Protein AF-A0AAW7YWT7-F1 (afdb_monomer_lite)

Secondary structure (DSSP, 8-state):
---HHHHHHHHHHHHHH-------SSSPPPEEEEEEEEE--S-TTS--S-EEEEEEEE--TTS-HHHHHHHHHT-

InterPro domains:
  IPR011650 Peptidase M20, dimerisation domain [PF07687] (1-74)
  IPR036264 Bacterial exopeptidase dimerisation domain [SSF55031] (2-75)

Sequence (75 aa):
ARNPIHDAAPALAELAAMHWDNGNQFFPPTSFQIANIHSGTGASNVIPGELDVQFNFRYSTELTDQDIVKRVHNI

Foldseek 3Di:
DDAQCVVCVVLVVCLQPDQDDCADPVDHGKHKAWPDKDFDDPDPPDRTPDIDTDMDIPHHPVDDPVRVVVVSVVD

Structure (mmCIF, N/CA/C/O backbone):
data_AF-A0AAW7YWT7-F1
#
_entry.id   AF-A0AAW7YWT7-F1
#
loop_
_atom_site.group_PDB
_atom_site.id
_atom_site.type_symbol
_atom_site.label_atom_id
_atom_site.label_alt_id
_atom_site.label_comp_id
_atom_site.label_asym_id
_atom_site.label_entity_id
_atom_site.label_seq_id
_atom_site.pdbx_PDB_ins_code
_atom_site.Cartn_x
_atom_site.Cartn_y
_atom_site.Cartn_z
_atom_site.occupancy
_atom_site.B_iso_or_equiv
_atom_site.auth_seq_id
_atom_site.auth_comp_id
_atom_site.auth_asym_id
_atom_site.auth_atom_id
_atom_site.pdbx_PDB_model_num
ATOM 1 N N . ALA A 1 1 ? 1.919 0.558 -24.810 1.00 79.75 1 ALA A N 1
ATOM 2 C CA . ALA A 1 1 ? 2.752 -0.068 -23.763 1.00 79.75 1 ALA A CA 1
ATOM 3 C C . ALA A 1 1 ? 2.072 0.153 -22.421 1.00 79.75 1 ALA A C 1
ATOM 5 O O . ALA A 1 1 ? 1.444 1.194 -22.267 1.00 79.75 1 ALA A O 1
ATOM 6 N N . ARG A 1 2 ? 2.147 -0.806 -21.495 1.00 92.38 2 ARG A N 1
ATOM 7 C CA . ARG A 1 2 ? 1.644 -0.632 -20.125 1.00 92.38 2 ARG A CA 1
ATOM 8 C C . ARG A 1 2 ? 2.794 -0.176 -19.241 1.00 92.38 2 ARG A C 1
ATOM 10 O O . ARG A 1 2 ? 3.856 -0.783 -19.309 1.00 92.38 2 ARG A O 1
ATOM 17 N N . ASN A 1 3 ? 2.595 0.898 -18.482 1.00 97.56 3 ASN A N 1
ATOM 18 C CA . ASN A 1 3 ? 3.586 1.384 -17.530 1.00 97.56 3 ASN A CA 1
ATOM 19 C C . ASN A 1 3 ? 3.081 1.060 -16.114 1.00 97.56 3 ASN A C 1
ATOM 21 O O . ASN A 1 3 ? 2.112 1.688 -15.685 1.00 97.56 3 ASN A O 1
ATOM 25 N N . PRO A 1 4 ? 3.716 0.125 -15.386 1.00 98.00 4 PRO A N 1
ATOM 26 C CA . PRO A 1 4 ? 3.256 -0.294 -14.064 1.00 98.00 4 PRO A CA 1
ATOM 27 C C . PRO A 1 4 ? 3.238 0.857 -13.050 1.00 98.00 4 PRO A C 1
ATOM 29 O O . PRO A 1 4 ? 2.402 0.855 -12.155 1.00 98.00 4 PRO A O 1
ATOM 32 N N . ILE A 1 5 ? 4.089 1.879 -13.220 1.00 98.25 5 ILE A N 1
ATOM 33 C CA . ILE A 1 5 ? 4.077 3.083 -12.376 1.00 98.25 5 ILE A CA 1
ATOM 34 C C . ILE A 1 5 ? 2.758 3.841 -12.545 1.00 98.25 5 ILE A C 1
ATOM 36 O O . ILE A 1 5 ? 2.153 4.256 -11.562 1.00 98.25 5 ILE A O 1
ATOM 40 N N . HIS A 1 6 ? 2.302 4.019 -13.787 1.00 98.31 6 HIS A N 1
ATOM 41 C CA . HIS A 1 6 ? 1.063 4.745 -14.069 1.00 98.31 6 HIS A CA 1
ATOM 42 C C . HIS A 1 6 ? -0.162 3.936 -13.641 1.00 98.31 6 HIS A C 1
ATOM 44 O O . HIS A 1 6 ? -1.087 4.505 -13.072 1.00 98.31 6 HIS A O 1
ATOM 50 N N . ASP A 1 7 ? -0.145 2.623 -13.888 1.00 97.94 7 ASP A N 1
ATOM 51 C CA . ASP A 1 7 ? -1.235 1.721 -13.512 1.00 97.94 7 ASP A CA 1
ATOM 52 C C . ASP A 1 7 ? -1.403 1.661 -11.976 1.00 97.94 7 ASP A C 1
ATOM 54 O O . ASP A 1 7 ? -2.529 1.645 -11.487 1.00 97.94 7 ASP A O 1
ATOM 58 N N . ALA A 1 8 ? -0.303 1.674 -11.206 1.00 98.06 8 ALA A N 1
ATOM 59 C CA . ALA A 1 8 ? -0.333 1.594 -9.741 1.00 98.06 8 ALA A CA 1
ATOM 60 C C . ALA A 1 8 ? -0.544 2.944 -9.029 1.00 98.06 8 ALA A C 1
ATOM 62 O O . ALA A 1 8 ? -0.966 2.964 -7.872 1.00 98.06 8 ALA A O 1
ATOM 63 N N . ALA A 1 9 ? -0.247 4.076 -9.680 1.00 98.38 9 ALA A N 1
ATOM 64 C CA . ALA A 1 9 ? -0.283 5.394 -9.041 1.00 98.38 9 ALA A CA 1
ATOM 65 C C . ALA A 1 9 ? -1.631 5.744 -8.369 1.00 98.38 9 ALA A C 1
ATOM 67 O O . ALA A 1 9 ? -1.589 6.236 -7.239 1.00 98.38 9 ALA A O 1
ATOM 68 N N . PRO A 1 10 ? -2.811 5.475 -8.973 1.00 98.31 10 PRO A N 1
ATOM 69 C CA . PRO A 1 10 ? -4.092 5.735 -8.315 1.00 98.31 10 PRO A CA 1
ATOM 70 C C . PRO A 1 10 ? -4.279 4.909 -7.037 1.00 98.31 10 PRO A C 1
ATOM 72 O O . PRO A 1 10 ? -4.648 5.464 -6.006 1.00 98.31 10 PRO A O 1
ATOM 75 N N . ALA A 1 11 ? -3.946 3.615 -7.077 1.00 98.12 11 ALA A N 1
ATOM 76 C CA . ALA A 1 11 ? -4.072 2.722 -5.927 1.00 98.12 11 ALA A CA 1
ATOM 77 C C . ALA A 1 11 ? -3.132 3.127 -4.779 1.00 98.12 11 ALA A C 1
ATOM 79 O O . ALA A 1 11 ? -3.532 3.159 -3.617 1.00 98.12 11 ALA A O 1
ATOM 80 N N . LEU A 1 12 ? -1.886 3.503 -5.094 1.00 98.31 12 LEU A N 1
ATOM 81 C CA . LEU A 1 12 ? -0.932 3.993 -4.092 1.00 98.31 12 LEU A CA 1
ATOM 82 C C .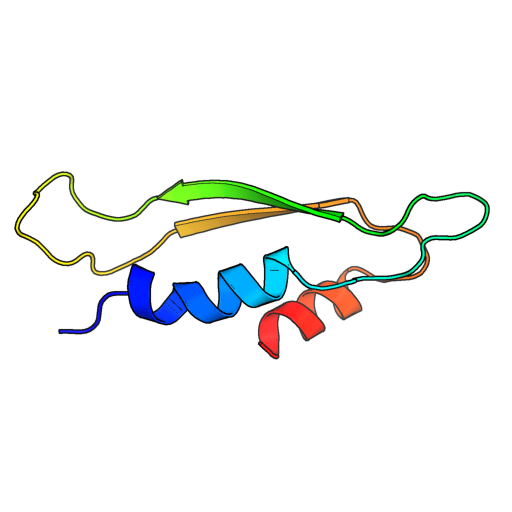 LEU A 1 12 ? -1.382 5.320 -3.467 1.00 98.31 12 LEU A C 1
ATOM 84 O O . LEU A 1 12 ? -1.203 5.517 -2.264 1.00 98.31 12 LEU A O 1
ATOM 88 N N . ALA A 1 13 ? -1.972 6.217 -4.261 1.00 98.31 13 ALA A N 1
ATOM 89 C CA . ALA A 1 13 ? -2.534 7.464 -3.755 1.00 98.31 13 ALA A CA 1
ATOM 90 C C . ALA A 1 13 ? -3.724 7.205 -2.819 1.00 98.31 13 ALA A C 1
ATOM 92 O O . ALA A 1 13 ? -3.807 7.820 -1.756 1.00 98.31 13 ALA A O 1
ATOM 93 N N . GLU A 1 14 ? -4.605 6.267 -3.176 1.00 98.31 14 GLU A N 1
ATOM 94 C CA . GLU A 1 14 ? -5.732 5.869 -2.334 1.00 98.31 14 GLU A CA 1
ATOM 95 C C . GLU A 1 14 ? -5.258 5.268 -1.005 1.00 98.31 14 GLU A C 1
ATOM 97 O O . GLU A 1 14 ? -5.675 5.734 0.054 1.00 98.31 14 GLU A O 1
ATOM 102 N N . LEU A 1 15 ? -4.319 4.315 -1.037 1.00 98.12 15 LEU A N 1
ATOM 103 C CA . LEU A 1 15 ? -3.724 3.719 0.166 1.00 98.12 15 LEU A CA 1
ATOM 104 C C . LEU A 1 15 ? -3.100 4.767 1.098 1.00 98.12 15 LEU A C 1
ATOM 106 O O . LEU A 1 15 ? -3.264 4.687 2.317 1.00 98.12 15 LEU A O 1
ATOM 110 N N . ALA A 1 16 ? -2.394 5.751 0.531 1.00 97.62 16 ALA A N 1
ATOM 111 C CA . ALA A 1 16 ? -1.736 6.814 1.286 1.00 97.62 16 ALA A CA 1
ATOM 112 C C . ALA A 1 16 ? -2.716 7.822 1.907 1.00 97.62 16 ALA A C 1
ATOM 114 O O . ALA A 1 16 ? -2.422 8.386 2.960 1.00 97.62 16 ALA A O 1
ATOM 115 N N . ALA A 1 17 ? -3.866 8.050 1.269 1.00 97.44 17 ALA A N 1
ATOM 116 C CA . ALA A 1 17 ? -4.904 8.954 1.761 1.00 97.44 17 ALA A CA 1
ATOM 117 C C . ALA A 1 17 ? -5.934 8.261 2.670 1.00 97.44 17 ALA A C 1
ATOM 119 O O . ALA A 1 17 ? -6.732 8.935 3.325 1.00 97.44 17 ALA A O 1
ATOM 120 N N . MET A 1 18 ? -5.949 6.928 2.698 1.00 97.25 18 MET A N 1
ATOM 121 C CA . MET A 1 18 ? -6.954 6.151 3.407 1.00 97.25 18 MET A CA 1
ATOM 122 C C . MET A 1 18 ? -6.866 6.346 4.923 1.00 97.25 18 MET A C 1
ATOM 124 O O . MET A 1 18 ? -5.819 6.161 5.545 1.00 97.25 18 MET A O 1
ATOM 128 N N . HIS A 1 19 ? -8.015 6.640 5.532 1.00 97.50 19 HIS A N 1
ATOM 129 C CA . HIS A 1 19 ? -8.196 6.539 6.976 1.00 97.50 19 HIS A CA 1
ATOM 130 C C . HIS A 1 19 ? -8.459 5.077 7.352 1.00 97.50 19 HIS A C 1
ATOM 132 O O . HIS A 1 19 ? -9.435 4.466 6.898 1.00 97.50 19 HIS A O 1
ATOM 138 N N . TRP A 1 20 ? -7.559 4.484 8.133 1.00 97.62 20 TRP A N 1
ATOM 139 C CA . TRP A 1 20 ? -7.591 3.047 8.412 1.00 97.62 20 TRP A CA 1
ATOM 140 C C . TRP A 1 20 ? -8.493 2.707 9.595 1.00 97.62 20 TRP A C 1
ATOM 142 O O . TRP A 1 20 ? -9.360 1.846 9.456 1.00 97.62 20 TRP A O 1
ATOM 152 N N . ASP A 1 21 ? -8.339 3.424 10.703 1.00 98.12 21 ASP A N 1
ATOM 153 C CA . ASP A 1 21 ? -9.193 3.386 11.889 1.00 98.12 21 ASP A CA 1
ATOM 154 C C . ASP A 1 21 ? -9.008 4.690 12.689 1.00 98.12 21 ASP A C 1
ATOM 156 O O . ASP A 1 21 ? -8.193 5.538 12.330 1.00 98.12 21 ASP A O 1
ATOM 160 N N . ASN A 1 22 ? -9.760 4.872 13.775 1.00 98.25 22 ASN A N 1
ATOM 161 C CA . ASN A 1 22 ? -9.614 6.039 14.656 1.00 98.25 22 ASN A CA 1
ATOM 162 C C . ASN A 1 22 ? -8.625 5.810 15.814 1.00 98.25 22 ASN A C 1
ATOM 164 O O . ASN A 1 22 ? -8.517 6.663 16.695 1.00 98.25 22 ASN A O 1
ATOM 168 N N . GLY A 1 23 ? -7.931 4.670 15.842 1.00 97.94 23 GLY A N 1
ATOM 169 C CA . GLY A 1 23 ? -7.261 4.173 17.037 1.00 97.94 23 GLY A CA 1
ATOM 170 C C . GLY A 1 23 ? -8.239 3.981 18.198 1.00 97.94 23 GLY A C 1
ATOM 171 O O . GLY A 1 23 ? -9.452 3.865 18.013 1.00 97.94 23 GLY A O 1
ATOM 172 N N . ASN A 1 24 ? -7.709 3.970 19.417 1.00 97.94 24 ASN A N 1
ATOM 173 C CA . ASN A 1 24 ? -8.498 3.892 20.642 1.00 97.94 24 ASN A CA 1
ATOM 174 C C . ASN A 1 24 ? -7.732 4.496 21.833 1.00 97.94 24 ASN A C 1
ATOM 176 O O . ASN A 1 24 ? -6.723 5.177 21.671 1.00 97.94 24 ASN A O 1
ATOM 180 N N . GLN A 1 25 ? -8.210 4.261 23.058 1.00 98.06 25 GLN A N 1
ATOM 181 C CA . GLN A 1 25 ? -7.592 4.801 24.277 1.00 98.06 25 GLN A CA 1
ATOM 182 C C . GLN A 1 25 ? -6.144 4.329 24.522 1.00 98.06 25 GLN A C 1
ATOM 184 O O . GLN A 1 25 ? -5.429 4.958 25.300 1.00 98.06 25 GLN A O 1
ATOM 189 N N . PHE A 1 26 ? -5.721 3.222 23.903 1.00 97.56 26 PHE A N 1
ATOM 190 C CA . PHE A 1 26 ? -4.406 2.610 24.111 1.00 97.56 26 PHE A CA 1
ATOM 191 C C . PHE A 1 26 ? -3.478 2.759 22.907 1.00 97.56 26 PHE A C 1
ATOM 193 O O . PHE A 1 26 ? -2.260 2.778 23.078 1.00 97.56 26 PHE A O 1
ATOM 200 N N . PHE A 1 27 ? -4.039 2.859 21.701 1.00 98.06 27 PHE A N 1
ATOM 201 C CA . PHE A 1 27 ? -3.279 2.896 20.459 1.00 98.06 27 PHE A CA 1
ATOM 202 C C . PHE A 1 27 ? -3.657 4.107 19.606 1.00 98.06 27 PHE A C 1
ATOM 204 O O . PHE A 1 27 ? -4.846 4.401 19.460 1.00 98.06 27 PHE A O 1
ATOM 211 N N . PRO A 1 28 ? -2.673 4.789 18.991 1.00 97.69 28 PRO A N 1
ATOM 212 C CA . PRO A 1 28 ? -2.971 5.777 17.963 1.00 97.69 28 PRO A CA 1
ATOM 213 C C . PRO A 1 28 ? -3.626 5.107 16.739 1.00 97.69 28 PRO A C 1
ATOM 215 O O . PRO A 1 28 ? -3.568 3.879 16.609 1.00 97.69 28 PRO A O 1
ATOM 218 N N . PRO A 1 29 ? -4.208 5.902 15.823 1.00 98.31 29 PRO A N 1
ATOM 219 C CA . PRO A 1 29 ? -4.721 5.397 14.557 1.00 98.31 29 PRO A CA 1
ATOM 220 C C . PRO A 1 29 ? -3.704 4.564 13.776 1.00 98.31 29 PRO A C 1
ATOM 222 O O . PRO A 1 29 ? -2.508 4.878 13.756 1.00 98.31 29 PRO A O 1
ATOM 225 N N . THR A 1 30 ? -4.192 3.535 13.084 1.00 98.56 30 THR A N 1
ATOM 226 C CA . THR A 1 30 ? -3.383 2.744 12.154 1.00 98.56 30 THR A CA 1
ATOM 227 C C . THR A 1 30 ? -2.776 3.636 11.076 1.00 98.56 30 THR A C 1
ATOM 229 O O . THR A 1 30 ? -3.458 4.453 10.458 1.00 98.56 30 THR A O 1
ATOM 232 N N . SER A 1 31 ? -1.482 3.444 10.818 1.00 97.44 31 SER A N 1
ATOM 233 C CA . SER A 1 31 ? -0.732 4.210 9.821 1.00 97.44 31 SER A CA 1
ATOM 234 C C . SER A 1 31 ? -0.145 3.306 8.741 1.00 97.44 31 SER A C 1
ATOM 236 O O . SER A 1 31 ? 0.448 2.267 9.037 1.00 97.44 31 SER A O 1
ATOM 238 N N . PHE A 1 32 ? -0.294 3.740 7.491 1.00 98.56 32 PHE A N 1
ATOM 239 C CA . PHE A 1 32 ? 0.322 3.155 6.302 1.00 98.56 32 PHE A CA 1
ATOM 240 C C . PHE A 1 32 ? 1.531 3.991 5.882 1.00 98.56 32 PHE A C 1
ATOM 242 O O . PHE A 1 32 ? 1.441 5.219 5.841 1.00 98.56 32 PHE A O 1
ATOM 249 N N . GLN A 1 33 ? 2.657 3.349 5.567 1.00 98.38 33 GLN A N 1
ATOM 250 C CA . GLN A 1 33 ? 3.873 4.020 5.101 1.00 98.38 33 GLN A CA 1
ATOM 251 C C . GLN A 1 33 ? 4.575 3.190 4.023 1.00 98.38 33 GLN A C 1
ATOM 253 O O . GLN A 1 33 ? 4.901 2.026 4.252 1.00 98.38 33 GLN A O 1
ATOM 258 N N . ILE A 1 34 ? 4.875 3.797 2.873 1.00 98.56 34 ILE A N 1
ATOM 259 C CA . ILE A 1 34 ? 5.746 3.192 1.856 1.00 98.56 34 ILE A CA 1
ATOM 260 C C . ILE A 1 34 ? 7.196 3.374 2.309 1.00 98.56 34 ILE A C 1
ATOM 262 O O . ILE A 1 34 ? 7.657 4.499 2.480 1.00 98.56 34 ILE A O 1
ATOM 266 N N . ALA A 1 35 ? 7.905 2.268 2.522 1.00 98.06 35 ALA A N 1
ATOM 267 C CA . ALA A 1 35 ? 9.299 2.274 2.955 1.00 98.06 35 ALA A CA 1
ATOM 268 C C . ALA A 1 35 ? 10.263 2.307 1.764 1.00 98.06 35 ALA A C 1
ATOM 270 O O . ALA A 1 35 ? 11.286 2.980 1.825 1.00 98.06 35 ALA A O 1
ATOM 271 N N . ASN A 1 36 ? 9.932 1.591 0.684 1.00 98.44 36 ASN A N 1
ATOM 272 C CA . ASN A 1 36 ? 10.748 1.512 -0.524 1.00 98.44 36 ASN A CA 1
ATOM 273 C C . ASN A 1 36 ? 9.865 1.410 -1.773 1.00 98.44 36 ASN A C 1
ATOM 275 O O . ASN A 1 36 ? 8.820 0.757 -1.748 1.00 98.44 36 ASN A O 1
ATOM 279 N N . ILE A 1 37 ? 10.313 2.012 -2.875 1.00 98.44 37 ILE A N 1
ATOM 280 C CA . ILE A 1 37 ? 9.658 1.929 -4.183 1.00 98.44 37 ILE A CA 1
ATOM 281 C C . ILE A 1 37 ? 10.715 1.922 -5.292 1.00 98.44 37 ILE A C 1
ATOM 283 O O . ILE A 1 37 ? 11.571 2.804 -5.337 1.00 98.44 37 ILE A O 1
ATOM 287 N N . HIS A 1 38 ? 10.673 0.921 -6.170 1.00 98.31 38 HIS A N 1
ATOM 288 C CA . HIS A 1 38 ? 11.668 0.728 -7.226 1.00 98.31 38 HIS A CA 1
ATOM 289 C C . HIS A 1 38 ? 11.011 0.310 -8.540 1.00 98.31 38 HIS A C 1
ATOM 291 O O . HIS A 1 38 ? 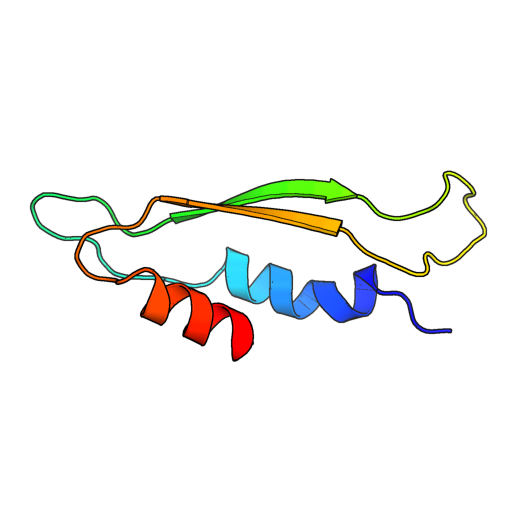10.115 -0.528 -8.567 1.00 98.31 38 HIS A O 1
ATOM 297 N N . SER A 1 39 ? 11.469 0.890 -9.648 1.00 97.75 39 SER A N 1
ATOM 298 C CA . SER A 1 39 ? 11.053 0.509 -10.996 1.00 97.75 39 SER A CA 1
ATOM 299 C C . SER A 1 39 ? 12.080 0.996 -12.015 1.00 97.75 39 SER A C 1
ATOM 301 O O . SER A 1 39 ? 12.782 1.983 -11.784 1.00 97.75 39 SER A O 1
ATOM 303 N N . GLY A 1 40 ? 12.144 0.328 -13.163 1.00 96.19 40 GLY A N 1
ATOM 304 C CA . GLY A 1 40 ? 13.036 0.700 -14.257 1.00 96.19 40 GLY A CA 1
ATOM 305 C C . GLY A 1 40 ? 14.379 -0.014 -14.234 1.00 96.19 40 GLY A C 1
ATOM 306 O O . GLY A 1 40 ? 14.793 -0.628 -13.260 1.00 96.19 40 GLY A O 1
ATOM 307 N N . THR A 1 41 ? 15.062 0.080 -15.369 1.00 93.25 41 THR A N 1
ATOM 308 C CA . THR A 1 41 ? 16.363 -0.553 -15.628 1.00 93.25 41 THR A CA 1
ATOM 309 C C . THR A 1 41 ? 17.526 0.439 -15.540 1.00 93.25 41 THR A C 1
ATOM 311 O O . THR A 1 41 ? 18.673 0.067 -15.760 1.00 93.25 41 THR A O 1
ATOM 314 N N . GLY A 1 42 ? 17.235 1.719 -15.275 1.00 94.56 42 GLY A N 1
ATOM 315 C CA . GLY A 1 42 ? 18.190 2.831 -15.344 1.00 94.56 42 GLY A CA 1
ATOM 316 C C . GLY A 1 42 ? 18.257 3.532 -16.710 1.00 94.56 42 GLY A C 1
ATOM 317 O O . GLY A 1 42 ? 18.832 4.613 -16.808 1.00 94.56 42 GLY A O 1
ATOM 318 N N . ALA A 1 43 ? 17.641 2.974 -17.759 1.00 96.69 43 ALA A N 1
ATOM 319 C CA . ALA A 1 43 ? 17.528 3.626 -19.065 1.00 96.69 43 ALA A CA 1
ATOM 320 C C . ALA A 1 43 ? 16.354 4.624 -19.095 1.00 96.69 43 ALA A C 1
ATOM 322 O O . ALA A 1 43 ? 15.230 4.277 -18.740 1.00 96.69 43 ALA A O 1
ATOM 323 N N . SER A 1 44 ? 16.586 5.853 -19.567 1.00 95.31 44 SER A N 1
ATOM 324 C CA . SER A 1 44 ? 15.576 6.929 -19.578 1.00 95.31 44 SER A CA 1
ATOM 325 C C . SER A 1 44 ? 14.536 6.821 -20.701 1.00 95.31 44 SER A C 1
ATOM 327 O O . SER A 1 44 ? 13.548 7.552 -20.701 1.00 95.31 44 SER A O 1
ATOM 329 N N . ASN A 1 45 ? 14.749 5.926 -21.665 1.00 95.75 45 ASN A N 1
ATOM 330 C CA . ASN A 1 45 ? 13.910 5.739 -22.850 1.00 95.75 45 ASN A CA 1
ATOM 331 C C . ASN A 1 45 ? 13.216 4.366 -22.895 1.00 95.75 45 ASN A C 1
ATOM 333 O O . ASN A 1 45 ? 12.690 3.980 -23.938 1.00 95.75 45 ASN A O 1
ATOM 337 N N . VAL A 1 46 ? 13.216 3.628 -21.783 1.00 96.50 46 VAL A N 1
ATOM 338 C CA . VAL A 1 46 ? 12.585 2.309 -21.670 1.00 96.50 46 VAL A CA 1
ATOM 339 C C . VAL A 1 46 ? 11.478 2.369 -20.623 1.00 96.50 46 VAL A C 1
ATOM 341 O O . VAL A 1 46 ? 11.703 2.798 -19.495 1.00 96.50 46 VAL A O 1
ATOM 344 N N . ILE A 1 47 ? 10.275 1.920 -20.990 1.00 97.31 47 ILE A N 1
ATOM 345 C CA . ILE A 1 47 ? 9.166 1.763 -20.040 1.00 97.31 47 ILE A CA 1
ATOM 346 C C . ILE A 1 47 ? 9.430 0.505 -19.195 1.00 97.31 47 ILE A C 1
ATOM 348 O O . ILE A 1 47 ? 9.6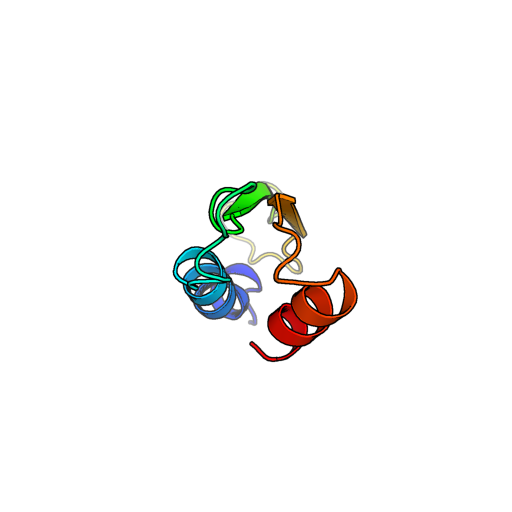92 -0.550 -19.782 1.00 97.31 47 ILE A O 1
ATOM 352 N N . PRO A 1 48 ? 9.364 0.581 -17.853 1.00 97.06 48 PRO A N 1
ATOM 353 C CA . PRO A 1 48 ? 9.568 -0.581 -16.996 1.00 97.06 48 PRO A CA 1
ATOM 354 C C . PRO A 1 48 ? 8.503 -1.659 -17.202 1.00 97.06 48 PRO A C 1
ATOM 356 O O . PRO A 1 48 ? 7.348 -1.356 -17.495 1.00 97.06 48 PRO A O 1
ATOM 359 N N . GLY A 1 49 ? 8.896 -2.918 -17.000 1.00 96.88 49 GLY A N 1
ATOM 360 C CA . GLY A 1 49 ? 7.972 -4.056 -16.989 1.00 96.88 49 GLY A CA 1
ATOM 361 C C . GLY A 1 49 ? 7.298 -4.288 -15.634 1.00 96.88 49 GLY A C 1
ATOM 362 O O . GLY A 1 49 ? 6.193 -4.822 -15.599 1.00 96.88 49 GLY A O 1
ATOM 363 N N . GLU A 1 50 ? 7.927 -3.849 -14.540 1.00 97.38 50 GLU A N 1
ATOM 364 C CA . GLU A 1 50 ? 7.465 -4.071 -13.165 1.00 97.38 50 GLU A CA 1
ATOM 365 C C . GLU A 1 50 ? 7.695 -2.854 -12.253 1.00 97.38 50 GLU A C 1
ATOM 367 O O . GLU A 1 50 ? 8.470 -1.943 -12.568 1.00 97.38 50 GLU A O 1
ATOM 372 N N . LEU A 1 51 ? 6.978 -2.833 -11.131 1.00 98.38 51 LEU A N 1
ATOM 373 C CA . LEU A 1 51 ? 7.113 -1.873 -10.040 1.00 98.38 51 LEU A CA 1
ATOM 374 C C . LEU A 1 51 ? 7.095 -2.663 -8.730 1.00 98.38 51 LEU A C 1
ATOM 376 O O . LEU A 1 51 ? 6.088 -3.294 -8.414 1.00 98.38 51 LEU A O 1
ATOM 380 N N . ASP A 1 52 ? 8.173 -2.571 -7.960 1.00 98.44 52 ASP A N 1
ATOM 381 C CA . ASP A 1 52 ? 8.270 -3.148 -6.625 1.00 98.44 52 ASP A CA 1
ATOM 382 C C . ASP A 1 52 ? 7.990 -2.079 -5.573 1.00 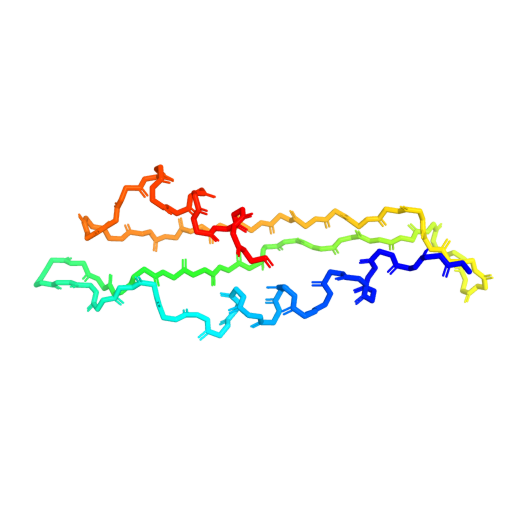98.44 52 ASP A C 1
ATOM 384 O O . ASP A 1 52 ? 8.678 -1.056 -5.499 1.00 98.44 52 ASP A O 1
ATOM 388 N N . VAL A 1 53 ? 6.989 -2.326 -4.729 1.00 98.50 53 VAL A N 1
ATOM 389 C CA . VAL A 1 53 ? 6.621 -1.437 -3.623 1.00 98.50 53 VAL A CA 1
ATOM 390 C C . VAL A 1 53 ? 6.663 -2.220 -2.322 1.00 98.50 53 VAL A C 1
ATOM 392 O O . VAL A 1 53 ? 5.965 -3.218 -2.162 1.00 98.50 53 VAL A O 1
ATOM 395 N N . GLN A 1 54 ? 7.452 -1.739 -1.366 1.00 98.62 54 GLN A N 1
ATOM 396 C CA . GLN A 1 54 ? 7.465 -2.248 -0.002 1.00 98.62 54 GLN A CA 1
ATOM 397 C C . GLN A 1 54 ? 6.885 -1.189 0.929 1.00 98.62 54 GLN A C 1
ATOM 399 O O . GLN A 1 54 ? 7.376 -0.061 1.004 1.00 98.62 54 GLN A O 1
ATOM 404 N N . PHE A 1 55 ? 5.865 -1.570 1.684 1.00 98.50 55 PHE A N 1
ATOM 405 C CA . PHE A 1 55 ? 5.201 -0.712 2.653 1.00 98.50 55 PHE A CA 1
ATOM 406 C C . PHE A 1 55 ? 5.001 -1.441 3.977 1.00 98.50 55 PHE A C 1
ATOM 408 O O . PHE A 1 55 ? 5.141 -2.661 4.076 1.00 98.50 55 PHE A O 1
ATOM 415 N N . ASN A 1 56 ? 4.686 -0.675 5.011 1.00 98.25 56 ASN A N 1
ATOM 416 C CA . ASN A 1 56 ? 4.429 -1.178 6.344 1.00 98.25 56 ASN A CA 1
ATOM 417 C C . ASN A 1 56 ? 3.161 -0.551 6.922 1.00 98.25 56 ASN A C 1
ATOM 419 O O . ASN A 1 56 ? 2.875 0.628 6.706 1.00 98.25 56 ASN A O 1
ATOM 423 N N . PHE A 1 57 ? 2.452 -1.362 7.701 1.00 98.38 57 PHE A N 1
ATOM 424 C CA . PHE A 1 57 ? 1.400 -0.918 8.593 1.00 98.38 57 PHE A CA 1
ATOM 425 C C . PHE A 1 57 ? 1.891 -0.993 10.030 1.00 98.38 57 PHE A C 1
ATOM 427 O O . PHE A 1 57 ? 2.327 -2.051 10.489 1.00 98.38 57 PHE A O 1
ATOM 434 N N . ARG A 1 58 ? 1.760 0.115 10.759 1.00 98.06 58 ARG A N 1
ATOM 435 C CA . ARG A 1 58 ? 1.720 0.083 12.223 1.00 98.06 58 ARG A CA 1
ATOM 436 C C . ARG A 1 58 ? 0.262 0.227 12.614 1.00 98.06 58 ARG A C 1
ATOM 438 O O . ARG A 1 58 ? -0.279 1.326 12.481 1.00 98.06 58 ARG A O 1
ATOM 445 N N . TYR A 1 59 ? -0.362 -0.885 12.994 1.00 98.00 59 TYR A N 1
ATOM 446 C CA . TYR A 1 59 ? -1.805 -0.958 13.179 1.00 98.00 59 TYR A CA 1
ATOM 447 C C . TYR A 1 59 ? -2.215 -1.152 14.636 1.00 98.00 59 TYR A C 1
ATOM 449 O O . TYR A 1 59 ? -1.487 -1.743 15.436 1.00 98.00 59 TYR A O 1
ATOM 457 N N . SER A 1 60 ? -3.367 -0.576 14.967 1.00 97.88 60 SER A N 1
ATOM 458 C CA . SER A 1 60 ? -3.997 -0.655 16.281 1.00 97.88 60 SER A CA 1
ATOM 459 C C . SER A 1 60 ? -4.755 -1.977 16.454 1.00 97.88 60 SER A C 1
ATOM 461 O O . SER A 1 60 ? -4.876 -2.768 15.522 1.00 97.88 60 SER A O 1
ATOM 463 N N . THR A 1 61 ? -5.324 -2.214 17.636 1.00 97.56 61 THR A N 1
ATOM 464 C CA . THR A 1 61 ? -6.203 -3.372 17.874 1.00 97.56 61 THR A CA 1
ATOM 465 C C . THR A 1 61 ? -7.581 -3.254 17.215 1.00 97.56 61 THR A C 1
ATOM 467 O O . THR A 1 61 ? -8.356 -4.201 17.296 1.00 97.56 61 THR A O 1
ATOM 470 N N . GLU A 1 62 ? -7.907 -2.117 16.592 1.00 98.25 62 GLU A N 1
ATOM 471 C CA . GLU A 1 62 ? -9.166 -1.932 15.853 1.00 98.25 62 GLU A CA 1
ATOM 472 C C . GLU A 1 62 ? -9.189 -2.715 14.531 1.00 98.25 62 GLU A C 1
ATOM 474 O O . GLU A 1 62 ? -10.256 -2.913 13.951 1.00 98.25 62 GLU A O 1
ATOM 479 N N . LEU A 1 63 ? -8.024 -3.158 14.048 1.00 97.81 63 LEU A N 1
ATOM 480 C CA . LEU A 1 63 ? -7.874 -3.916 12.811 1.00 97.81 63 LEU A CA 1
ATOM 481 C C . LEU A 1 63 ? -7.088 -5.203 13.048 1.00 97.81 63 LEU A C 1
ATOM 483 O O . LEU A 1 63 ? -6.164 -5.259 13.862 1.00 97.81 63 LEU A O 1
ATOM 487 N N . THR A 1 64 ? -7.415 -6.227 12.267 1.00 98.31 64 THR A N 1
ATOM 488 C CA . THR A 1 64 ? -6.568 -7.411 12.116 1.00 98.31 64 THR A C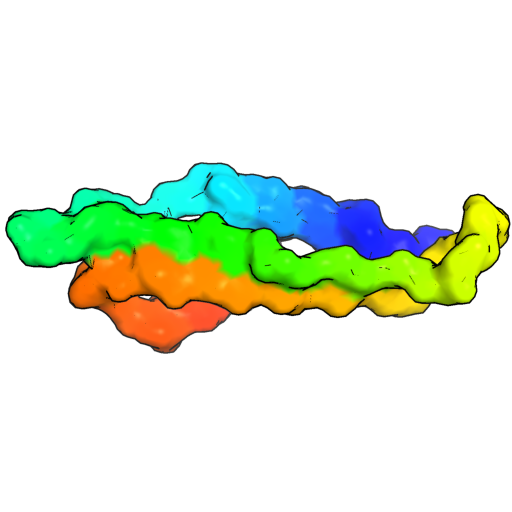A 1
ATOM 489 C C . THR A 1 64 ? -5.687 -7.300 10.873 1.00 98.31 64 THR A C 1
ATOM 491 O O . THR A 1 64 ? -5.948 -6.518 9.955 1.00 98.31 64 THR A O 1
ATOM 494 N N . ASP A 1 65 ? -4.646 -8.124 10.814 1.00 97.50 65 ASP A N 1
ATOM 495 C CA . ASP A 1 65 ? -3.828 -8.302 9.614 1.00 97.50 65 ASP A CA 1
ATOM 496 C C . ASP A 1 65 ? -4.681 -8.730 8.406 1.00 97.50 65 ASP A C 1
ATOM 498 O O . ASP A 1 65 ? -4.500 -8.215 7.301 1.00 97.50 65 ASP A O 1
ATOM 502 N N . GLN A 1 66 ? -5.668 -9.603 8.623 1.00 98.31 66 GLN A N 1
ATOM 503 C CA . GLN A 1 66 ? -6.589 -10.058 7.579 1.00 98.31 66 GLN A CA 1
ATOM 504 C C . GLN A 1 66 ? -7.465 -8.923 7.032 1.00 98.31 66 GLN A C 1
ATOM 506 O O . GLN A 1 66 ? -7.661 -8.841 5.816 1.00 98.31 66 GLN A O 1
ATOM 511 N N . ASP A 1 67 ? -7.956 -8.026 7.894 1.00 97.88 67 ASP A N 1
ATOM 512 C CA . ASP A 1 67 ? -8.744 -6.861 7.470 1.00 97.88 67 ASP A CA 1
ATOM 513 C C . ASP A 1 67 ? -7.919 -5.927 6.584 1.00 97.88 67 ASP A C 1
ATOM 515 O O . ASP A 1 67 ? -8.394 -5.465 5.541 1.00 97.88 67 ASP A O 1
ATOM 519 N N . ILE A 1 68 ? -6.665 -5.681 6.973 1.00 98.00 68 ILE A N 1
ATOM 520 C CA . ILE A 1 68 ? -5.738 -4.828 6.226 1.00 98.00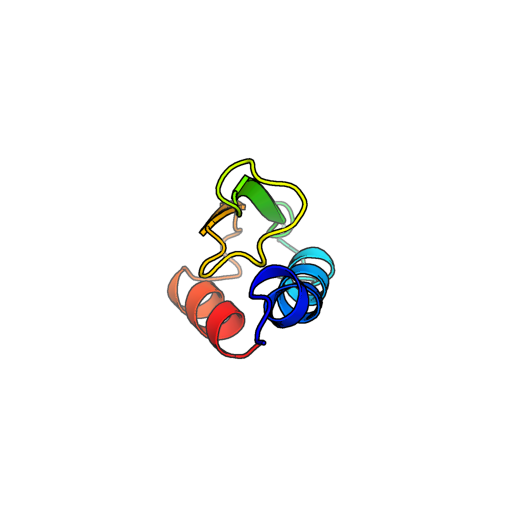 68 ILE A CA 1
ATOM 521 C C . ILE A 1 68 ? -5.449 -5.442 4.856 1.00 98.00 68 ILE A C 1
ATOM 523 O O . ILE A 1 68 ? -5.637 -4.773 3.841 1.00 98.00 68 ILE A O 1
ATOM 527 N N . VAL A 1 69 ? -5.065 -6.723 4.805 1.00 98.25 69 VAL A N 1
ATOM 528 C CA . VAL A 1 69 ? -4.786 -7.435 3.545 1.00 98.25 69 VAL A CA 1
ATOM 529 C C . VAL A 1 69 ? -6.000 -7.400 2.618 1.00 98.25 69 VAL A C 1
ATOM 531 O O . VAL A 1 69 ? -5.872 -7.085 1.435 1.00 98.25 69 VAL A O 1
ATOM 534 N N . LYS A 1 70 ? -7.198 -7.657 3.152 1.00 98.25 70 LYS A N 1
ATOM 535 C CA . LYS A 1 70 ? -8.437 -7.624 2.371 1.00 98.25 70 LYS A CA 1
ATOM 536 C C . LYS A 1 70 ? -8.718 -6.237 1.798 1.00 98.25 70 LYS A C 1
ATOM 538 O O . LYS A 1 70 ? -9.122 -6.136 0.645 1.00 98.25 70 LYS A O 1
ATOM 543 N N . ARG A 1 71 ? -8.528 -5.174 2.583 1.00 97.62 71 ARG A N 1
ATOM 544 C CA . ARG A 1 71 ? -8.727 -3.795 2.112 1.00 97.62 71 ARG A CA 1
ATOM 545 C C . ARG A 1 71 ? -7.722 -3.417 1.032 1.00 97.62 71 ARG A C 1
ATOM 547 O O . ARG A 1 71 ? -8.142 -2.875 0.021 1.00 97.62 71 ARG A O 1
ATOM 554 N N . VAL A 1 72 ? -6.445 -3.762 1.205 1.00 97.94 72 VAL A N 1
ATOM 555 C CA . VAL A 1 72 ? -5.401 -3.508 0.197 1.00 97.94 72 VAL A CA 1
ATOM 556 C C . VAL A 1 72 ? -5.727 -4.191 -1.136 1.00 97.94 72 VAL A C 1
ATOM 558 O O . VAL A 1 72 ? -5.546 -3.580 -2.179 1.00 97.94 72 VAL A O 1
ATOM 561 N N . HIS A 1 73 ? -6.245 -5.423 -1.122 1.00 97.50 73 HIS A N 1
ATOM 562 C CA . HIS A 1 73 ? -6.620 -6.147 -2.347 1.00 97.50 73 HIS A CA 1
ATOM 563 C C . HIS A 1 73 ? -7.895 -5.648 -3.043 1.00 97.50 73 HIS A C 1
ATOM 565 O O . HIS A 1 73 ? -8.147 -6.054 -4.175 1.00 97.50 73 HIS A O 1
ATOM 571 N N . ASN A 1 74 ? -8.711 -4.835 -2.370 1.00 96.69 74 ASN A N 1
ATOM 572 C CA . ASN A 1 74 ? -9.981 -4.336 -2.906 1.00 96.69 74 ASN A CA 1
ATOM 573 C C . ASN A 1 74 ? -9.886 -2.916 -3.484 1.00 96.69 74 ASN A C 1
ATOM 575 O O . ASN A 1 74 ? -10.911 -2.388 -3.916 1.00 96.69 74 ASN A O 1
ATOM 579 N N . ILE A 1 75 ? -8.696 -2.315 -3.455 1.00 93.31 75 ILE A N 1
ATOM 580 C CA . ILE A 1 75 ? -8.360 -1.088 -4.187 1.00 93.31 75 ILE A CA 1
ATOM 581 C C . ILE A 1 75 ? -7.991 -1.475 -5.618 1.00 93.31 75 ILE A C 1
ATOM 583 O O . ILE A 1 75 ? -8.508 -0.831 -6.556 1.00 93.31 75 ILE A O 1
#

pLDDT: mean 97.37, std 2.38, range [79.75, 98.62]

Organism: NCBI:txid3062664

Radius of gyration: 15.3 Å; chains: 1; bounding box: 28×19×48 Å